Protein AF-A0A536WUX6-F1 (afdb_monomer)

Secondary structure (DSSP, 8-state):
---------HHHHHHHHHHHHHHHHHHHHHHHHHHS----TTT-HHHHHHHHHHHHHHHHHHHHHHHHHHT---HHHHHHHHHH----HHHHHHHHHHHT-SSSS---

Foldseek 3Di:
DDPPPDDCQVVNVLLVVLLVLLVVVLVVLVVCLVPPPDDPPPVCPVNVVSVVQNVLSVVLNVVSVVVSVVPPNDLPVQLVSLVPRPHDPVSSVVSCVSSCDDPPPPDD

Mean predicted aligned error: 11.61 Å

Structure (mmCIF, N/CA/C/O backbone):
data_AF-A0A536WUX6-F1
#
_entry.id   AF-A0A536WUX6-F1
#
loop_
_atom_site.group_PDB
_atom_site.id
_atom_site.type_symbol
_atom_site.label_atom_id
_atom_site.label_alt_id
_atom_site.label_comp_id
_atom_site.label_asym_id
_atom_site.label_entity_id
_atom_site.label_seq_id
_atom_site.pdbx_PDB_ins_code
_atom_site.Cartn_x
_atom_site.Cartn_y
_atom_site.Cartn_z
_atom_site.occupancy
_atom_site.B_iso_or_equiv
_atom_site.auth_seq_id
_atom_site.auth_comp_id
_atom_site.auth_asym_id
_atom_site.auth_atom_id
_atom_site.pdbx_PDB_model_num
ATOM 1 N N . MET A 1 1 ? 14.030 0.554 -39.512 1.00 36.94 1 MET A N 1
ATOM 2 C CA . MET A 1 1 ? 13.033 0.499 -38.424 1.00 36.94 1 MET A CA 1
ATOM 3 C C . MET A 1 1 ? 12.910 -0.950 -37.993 1.00 36.94 1 MET A C 1
ATOM 5 O O . MET A 1 1 ? 12.236 -1.715 -38.666 1.00 36.94 1 MET A O 1
ATOM 9 N N . THR A 1 2 ? 13.643 -1.361 -36.961 1.00 41.78 2 THR A N 1
ATOM 10 C CA . THR A 1 2 ? 13.404 -2.646 -36.294 1.00 41.78 2 THR A CA 1
ATOM 11 C C . THR A 1 2 ? 12.360 -2.419 -35.198 1.00 41.78 2 THR A C 1
ATOM 13 O O . THR A 1 2 ? 12.485 -1.438 -34.463 1.00 41.78 2 THR A O 1
ATOM 16 N N . PRO A 1 3 ? 11.326 -3.269 -35.081 1.00 48.56 3 PRO A N 1
ATOM 17 C CA . PRO A 1 3 ? 10.390 -3.207 -33.974 1.00 48.56 3 PRO A CA 1
ATOM 18 C C . PRO A 1 3 ? 11.072 -3.882 -32.784 1.00 48.56 3 PRO A C 1
ATOM 20 O O . PRO A 1 3 ? 10.950 -5.085 -32.581 1.00 48.56 3 PRO A O 1
ATOM 23 N N . ASN A 1 4 ? 11.866 -3.120 -32.035 1.00 46.16 4 ASN A N 1
ATOM 24 C CA . ASN A 1 4 ? 12.387 -3.550 -30.738 1.00 46.16 4 ASN A CA 1
ATOM 25 C C . ASN A 1 4 ? 11.378 -3.182 -29.639 1.00 46.16 4 ASN A C 1
ATOM 27 O O . ASN A 1 4 ? 11.719 -2.562 -28.636 1.00 46.16 4 ASN A O 1
ATOM 31 N N . ASP A 1 5 ? 10.116 -3.517 -29.892 1.00 55.28 5 ASP A N 1
ATOM 32 C CA . ASP A 1 5 ? 9.011 -3.432 -28.951 1.00 55.28 5 ASP A CA 1
ATOM 33 C C . ASP A 1 5 ? 8.769 -4.843 -28.405 1.00 55.28 5 ASP A C 1
ATOM 35 O O . ASP A 1 5 ? 8.720 -5.808 -29.167 1.00 55.28 5 ASP A O 1
ATOM 39 N N . MET A 1 6 ? 8.544 -4.951 -27.093 1.00 47.22 6 MET A N 1
ATOM 40 C CA . MET A 1 6 ? 7.976 -6.129 -26.415 1.00 47.22 6 MET A CA 1
ATOM 41 C C . MET A 1 6 ? 8.939 -7.199 -25.858 1.00 47.22 6 MET A C 1
ATOM 43 O O . MET A 1 6 ? 8.663 -8.399 -25.903 1.00 47.22 6 MET A O 1
ATOM 47 N N . GLN A 1 7 ? 10.020 -6.791 -25.197 1.00 48.72 7 GLN A N 1
ATOM 48 C CA . GLN A 1 7 ? 10.463 -7.525 -24.004 1.00 48.72 7 GLN A CA 1
ATOM 49 C C . GLN A 1 7 ? 10.199 -6.597 -22.813 1.00 48.72 7 GLN A C 1
ATOM 51 O O . GLN A 1 7 ? 10.801 -5.523 -22.773 1.00 48.72 7 GLN A O 1
ATOM 56 N N . PRO A 1 8 ? 9.249 -6.908 -21.903 1.00 52.28 8 PRO A N 1
ATOM 57 C CA . PRO A 1 8 ? 9.064 -6.093 -20.714 1.00 52.28 8 PRO A CA 1
ATOM 58 C C . PRO A 1 8 ? 10.386 -6.109 -19.959 1.00 52.28 8 PRO A C 1
ATOM 60 O O . PRO 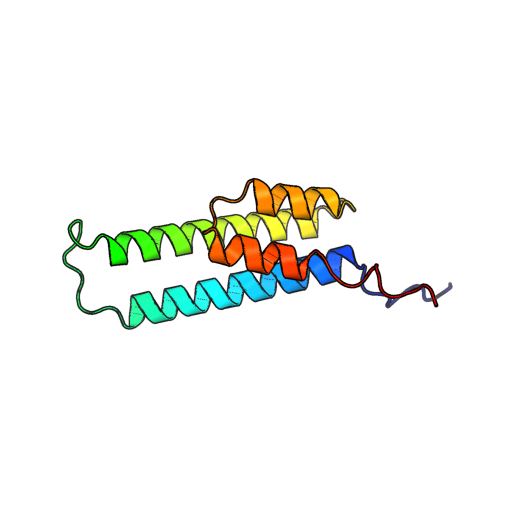A 1 8 ? 10.866 -7.177 -19.580 1.00 52.28 8 PRO A O 1
ATOM 63 N N . ASP A 1 9 ? 10.971 -4.927 -19.804 1.00 64.69 9 ASP A N 1
ATOM 64 C CA . ASP A 1 9 ? 12.166 -4.717 -19.005 1.00 64.69 9 ASP A CA 1
ATOM 65 C C . ASP A 1 9 ? 12.021 -5.506 -17.682 1.00 64.69 9 ASP A C 1
ATOM 67 O O . ASP A 1 9 ? 11.002 -5.365 -16.986 1.00 64.69 9 ASP A O 1
ATOM 71 N N . PRO A 1 10 ? 12.967 -6.412 -17.361 1.00 66.81 10 PRO A N 1
ATOM 72 C CA . PRO A 1 10 ? 12.89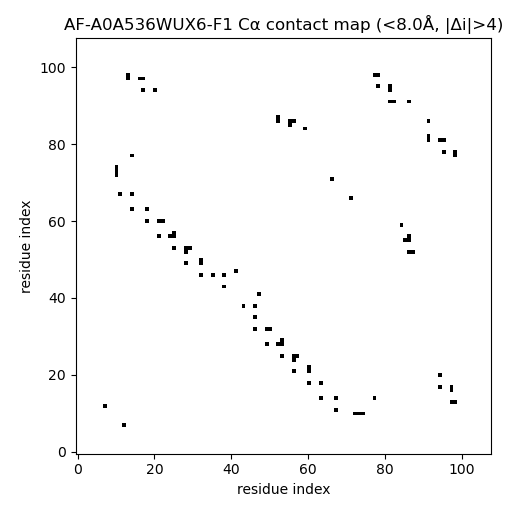1 -7.241 -16.164 1.00 66.81 10 PRO A CA 1
ATOM 73 C C . PRO A 1 10 ? 12.758 -6.399 -14.890 1.00 66.81 10 PRO A C 1
ATOM 75 O O . PRO A 1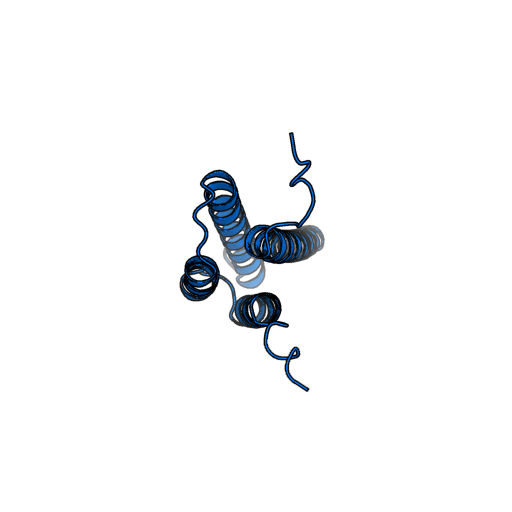 10 ? 12.118 -6.848 -13.936 1.00 66.81 10 PRO A O 1
ATOM 78 N N . VAL A 1 11 ? 13.286 -5.172 -14.880 1.00 67.12 11 VAL A N 1
ATOM 79 C CA . VAL A 1 11 ? 13.126 -4.202 -13.791 1.00 67.12 11 VAL A CA 1
ATOM 80 C C . VAL A 1 11 ? 11.676 -3.731 -13.723 1.00 67.12 11 VAL A C 1
ATOM 82 O O . VAL A 1 11 ? 11.039 -3.867 -12.678 1.00 67.12 11 VAL A O 1
ATOM 85 N N . LYS A 1 12 ? 11.096 -3.291 -14.844 1.00 71.69 12 LYS A N 1
ATOM 86 C CA . LYS A 1 12 ? 9.680 -2.899 -14.931 1.00 71.69 12 LYS A CA 1
ATOM 87 C C . LYS A 1 12 ? 8.726 -4.021 -14.506 1.00 71.69 12 LYS A C 1
ATOM 89 O O . LYS A 1 12 ? 7.760 -3.764 -13.792 1.00 71.69 12 LYS A O 1
ATOM 94 N N . SER A 1 13 ? 9.013 -5.266 -14.886 1.00 74.31 13 SER A N 1
ATOM 95 C CA . SER A 1 13 ? 8.236 -6.446 -14.477 1.00 74.31 13 SER A CA 1
ATOM 96 C C . SER A 1 13 ? 8.320 -6.701 -12.966 1.00 74.31 13 SER A C 1
ATOM 98 O O . SER A 1 13 ? 7.305 -6.968 -12.318 1.00 74.31 13 SER A O 1
ATOM 100 N N . ARG A 1 14 ? 9.509 -6.556 -12.364 1.00 75.00 14 ARG A N 1
ATOM 101 C CA . ARG A 1 14 ? 9.693 -6.658 -10.906 1.00 75.00 14 ARG A CA 1
ATOM 102 C C . ARG A 1 14 ? 8.973 -5.529 -10.166 1.00 75.00 14 ARG A C 1
ATOM 104 O O . ARG A 1 14 ? 8.251 -5.814 -9.215 1.00 75.00 14 ARG A O 1
ATOM 111 N N . LEU A 1 15 ? 9.089 -4.287 -10.637 1.00 74.38 15 LEU A N 1
ATOM 112 C CA . LEU A 1 15 ? 8.383 -3.132 -10.069 1.00 74.38 15 LEU A CA 1
ATOM 113 C C . LEU A 1 15 ? 6.863 -3.309 -10.132 1.00 74.38 15 LEU A C 1
ATOM 115 O O . LEU A 1 15 ? 6.181 -3.059 -9.143 1.00 74.38 15 LEU A O 1
ATOM 119 N N . GLN A 1 16 ? 6.327 -3.806 -11.250 1.00 79.81 16 GLN A N 1
ATOM 120 C CA . GLN A 1 16 ? 4.898 -4.105 -11.373 1.00 79.81 16 GLN A CA 1
ATOM 121 C C . GLN A 1 16 ? 4.434 -5.171 -10.374 1.00 79.81 16 GLN A C 1
ATOM 123 O O . GLN A 1 16 ? 3.362 -5.030 -9.791 1.00 79.81 16 GLN A O 1
ATOM 128 N N . ARG A 1 17 ? 5.238 -6.213 -10.132 1.00 81.00 17 ARG A N 1
ATOM 129 C CA . ARG A 1 17 ? 4.914 -7.245 -9.132 1.00 81.00 17 ARG A CA 1
ATOM 130 C C . ARG A 1 17 ? 4.946 -6.701 -7.706 1.00 81.00 17 ARG A C 1
ATOM 132 O O . ARG A 1 17 ? 4.049 -7.010 -6.929 1.00 81.00 17 ARG A O 1
ATOM 139 N N . ILE A 1 18 ? 5.946 -5.883 -7.371 1.00 81.12 18 ILE A N 1
ATOM 140 C CA . ILE A 1 18 ? 6.042 -5.225 -6.057 1.00 81.12 18 ILE A CA 1
ATOM 141 C C . ILE A 1 18 ? 4.847 -4.295 -5.854 1.00 81.12 18 ILE A C 1
ATOM 143 O O . ILE A 1 18 ? 4.182 -4.376 -4.825 1.00 81.12 18 ILE A O 1
ATOM 147 N N . ARG A 1 19 ? 4.533 -3.468 -6.856 1.00 83.69 19 ARG A N 1
ATOM 148 C CA . ARG A 1 19 ? 3.370 -2.579 -6.850 1.00 83.69 19 ARG A CA 1
ATOM 149 C C . ARG A 1 19 ? 2.080 -3.356 -6.608 1.00 83.69 19 ARG A C 1
ATOM 151 O O . ARG A 1 19 ? 1.366 -3.037 -5.667 1.00 83.69 19 ARG A O 1
ATOM 158 N N . SER A 1 20 ? 1.818 -4.392 -7.408 1.00 85.19 20 SER A N 1
ATOM 159 C CA . SER A 1 20 ? 0.614 -5.218 -7.266 1.00 85.19 20 SER A CA 1
ATOM 160 C C . SER A 1 20 ? 0.512 -5.812 -5.862 1.00 85.19 20 SER A C 1
ATOM 162 O O . SER A 1 20 ? -0.567 -5.828 -5.282 1.00 85.19 20 SER A O 1
ATOM 164 N N . ARG A 1 21 ? 1.635 -6.250 -5.278 1.00 83.94 21 ARG A N 1
ATOM 165 C CA . ARG A 1 21 ? 1.633 -6.820 -3.928 1.00 83.94 21 ARG A CA 1
ATOM 166 C C . ARG A 1 21 ? 1.339 -5.780 -2.847 1.00 83.94 21 ARG A C 1
ATOM 168 O O . ARG A 1 21 ? 0.610 -6.074 -1.905 1.00 83.94 21 ARG A O 1
ATOM 175 N N . LEU A 1 22 ? 1.893 -4.577 -2.976 1.00 83.88 22 LEU A N 1
ATOM 176 C CA . LEU A 1 22 ? 1.604 -3.468 -2.066 1.00 83.88 22 LEU A CA 1
ATOM 177 C C . LEU A 1 22 ? 0.152 -2.989 -2.197 1.00 83.88 22 LEU A C 1
ATOM 179 O O . LEU A 1 22 ? -0.472 -2.655 -1.194 1.00 83.88 22 LEU A O 1
ATOM 183 N N . GLU A 1 23 ? -0.404 -2.988 -3.410 1.00 88.06 23 GLU A N 1
ATOM 184 C CA . GLU A 1 23 ? -1.823 -2.704 -3.652 1.00 88.06 23 GLU A CA 1
ATOM 185 C C . GLU A 1 23 ? -2.724 -3.756 -2.985 1.00 88.06 23 GLU A C 1
ATOM 187 O O . GLU A 1 23 ? -3.667 -3.380 -2.286 1.00 88.06 23 GLU A O 1
ATOM 192 N N . ASP A 1 24 ? -2.389 -5.046 -3.100 1.00 88.19 24 ASP A N 1
ATOM 193 C CA . ASP A 1 24 ? -3.113 -6.130 -2.423 1.00 88.19 24 ASP A CA 1
ATOM 194 C C . ASP A 1 24 ? -3.084 -5.976 -0.893 1.00 88.19 24 ASP A C 1
ATOM 196 O O . ASP A 1 24 ? -4.111 -6.131 -0.225 1.00 88.19 24 ASP A O 1
ATOM 200 N N . GLU A 1 25 ? -1.920 -5.655 -0.316 1.00 86.81 25 GLU A N 1
ATOM 201 C CA . GLU A 1 25 ? -1.785 -5.495 1.136 1.00 86.81 25 GLU A CA 1
ATOM 202 C C . GLU A 1 25 ? -2.519 -4.241 1.633 1.00 86.81 25 GLU A C 1
ATOM 204 O O . GLU A 1 25 ? -3.220 -4.287 2.648 1.00 86.81 25 GLU A O 1
ATOM 209 N N . ARG A 1 26 ? -2.458 -3.135 0.879 1.00 88.81 26 ARG A N 1
ATOM 210 C CA . ARG A 1 26 ? -3.266 -1.935 1.145 1.00 88.81 26 ARG A CA 1
ATOM 211 C C . ARG A 1 26 ? -4.750 -2.281 1.177 1.00 88.81 26 ARG A C 1
ATOM 213 O O . ARG A 1 26 ? -5.458 -1.850 2.090 1.00 88.81 26 ARG A O 1
ATOM 220 N N . ASP A 1 27 ? -5.230 -3.023 0.185 1.00 88.62 27 ASP A N 1
ATOM 221 C CA . ASP A 1 27 ? -6.642 -3.378 0.064 1.00 88.62 27 ASP A CA 1
ATOM 222 C C . ASP A 1 27 ? -7.081 -4.313 1.194 1.00 88.62 27 ASP A C 1
ATOM 224 O O . ASP A 1 27 ? -8.163 -4.127 1.762 1.00 88.62 27 ASP A O 1
ATOM 228 N N . ARG A 1 28 ? -6.211 -5.245 1.600 1.00 88.94 28 ARG A N 1
ATOM 229 C CA . ARG A 1 28 ? -6.407 -6.089 2.783 1.00 88.94 28 ARG A CA 1
ATOM 230 C C . ARG A 1 28 ? -6.549 -5.254 4.057 1.00 88.94 28 ARG A C 1
ATOM 232 O O . ARG A 1 28 ? -7.544 -5.414 4.763 1.00 88.94 28 ARG A O 1
ATOM 239 N N . ILE A 1 29 ? -5.616 -4.341 4.324 1.00 87.38 29 ILE A N 1
ATOM 240 C CA . ILE A 1 29 ? -5.652 -3.468 5.509 1.00 87.38 29 ILE A CA 1
ATOM 241 C C . ILE A 1 29 ? -6.881 -2.556 5.473 1.00 87.38 29 ILE A C 1
ATOM 243 O O . ILE A 1 29 ? -7.560 -2.376 6.480 1.00 87.38 29 ILE A O 1
ATOM 247 N N . CYS A 1 30 ? -7.241 -2.017 4.307 1.00 87.62 30 CYS A N 1
ATOM 248 C CA . CYS A 1 30 ? -8.446 -1.204 4.161 1.00 87.62 30 CYS A CA 1
ATOM 249 C C . CYS A 1 30 ? -9.721 -2.015 4.426 1.00 87.62 30 CYS A C 1
ATOM 251 O O . CYS A 1 30 ? -10.664 -1.497 5.027 1.00 87.62 30 CYS A O 1
ATOM 253 N N . ALA A 1 31 ? -9.770 -3.277 3.998 1.00 87.56 31 ALA A N 1
ATOM 254 C CA . ALA A 1 31 ? -10.871 -4.176 4.315 1.00 87.56 31 ALA A CA 1
ATOM 255 C C . ALA A 1 31 ? -10.930 -4.495 5.817 1.00 87.56 31 ALA A C 1
ATOM 257 O O . ALA A 1 31 ? -12.025 -4.546 6.378 1.00 87.56 31 ALA A O 1
ATOM 258 N N . GLU A 1 32 ? -9.778 -4.660 6.467 1.00 86.94 32 GLU A N 1
ATOM 259 C CA . GLU A 1 32 ? -9.674 -4.884 7.910 1.00 86.94 32 GLU A CA 1
ATOM 260 C C . GLU A 1 32 ? -10.154 -3.665 8.703 1.00 86.94 32 GLU A C 1
ATOM 262 O O . GLU A 1 32 ? -11.052 -3.806 9.525 1.00 86.94 32 GLU A O 1
ATOM 267 N N . ILE A 1 33 ? -9.688 -2.458 8.360 1.00 86.75 33 ILE A N 1
ATOM 268 C CA . ILE A 1 33 ? -10.151 -1.183 8.935 1.00 86.75 33 ILE A CA 1
ATOM 269 C C . ILE A 1 33 ? -11.669 -1.016 8.770 1.00 86.75 33 ILE A C 1
ATOM 271 O O . ILE A 1 33 ? -12.350 -0.583 9.695 1.00 86.75 33 ILE A O 1
ATOM 275 N N . ARG A 1 34 ? -12.228 -1.363 7.600 1.00 85.94 34 ARG A N 1
ATOM 276 C CA . ARG A 1 34 ? -13.678 -1.261 7.334 1.00 85.94 34 ARG A CA 1
ATOM 277 C C . ARG A 1 34 ? -14.511 -2.264 8.128 1.00 85.94 34 ARG A C 1
ATOM 279 O O . ARG A 1 34 ? -15.662 -1.974 8.440 1.00 85.94 34 ARG A O 1
ATOM 286 N N . ARG A 1 35 ? -13.967 -3.455 8.388 1.00 85.75 35 ARG A N 1
ATOM 287 C CA . ARG A 1 35 ? -14.611 -4.507 9.193 1.00 85.75 35 ARG A CA 1
ATOM 288 C C . ARG A 1 35 ? -14.344 -4.344 10.685 1.00 85.75 35 ARG A C 1
ATOM 290 O O . ARG A 1 35 ? -14.905 -5.097 11.480 1.00 85.75 35 ARG A O 1
ATOM 297 N N . TYR A 1 36 ? -13.494 -3.393 11.047 1.00 80.88 36 TYR A N 1
ATOM 298 C CA . TYR A 1 36 ? -13.064 -3.189 12.409 1.00 80.88 36 TYR A CA 1
ATOM 299 C C . TYR A 1 36 ? -14.246 -2.703 13.265 1.00 80.88 36 TYR A C 1
ATOM 301 O O . TYR A 1 36 ? -14.931 -1.751 12.873 1.00 80.88 36 TYR A O 1
ATOM 309 N N . PRO A 1 37 ? -14.539 -3.353 14.408 1.00 78.38 37 PRO A N 1
ATOM 310 C CA . PRO A 1 37 ? -15.596 -2.903 15.311 1.00 78.38 37 PRO A CA 1
ATOM 311 C C . PRO A 1 37 ? -15.298 -1.482 15.805 1.00 78.38 37 PRO A C 1
ATOM 313 O O . PRO A 1 37 ? -14.146 -1.070 15.814 1.00 78.38 37 PRO A O 1
ATOM 316 N N . THR A 1 38 ? -16.323 -0.719 16.206 1.00 72.31 38 THR A N 1
ATOM 317 C CA . THR A 1 38 ? -16.186 0.701 16.593 1.00 72.31 38 THR A CA 1
ATOM 318 C C . THR A 1 38 ? -14.974 0.928 17.511 1.00 72.31 38 THR A C 1
ATOM 320 O O . THR A 1 38 ? -15.025 0.493 18.667 1.00 72.31 38 THR A O 1
ATOM 323 N N . PRO A 1 39 ? -13.898 1.577 17.023 1.00 68.00 39 PRO A N 1
ATOM 324 C CA . PRO A 1 39 ? -12.663 1.701 17.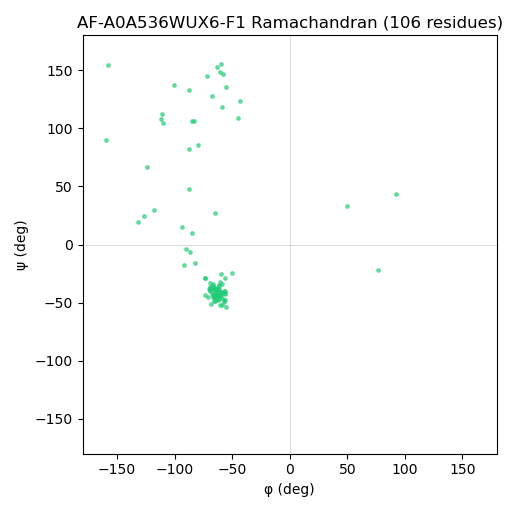782 1.00 68.00 39 PRO A CA 1
ATOM 325 C C . PRO A 1 39 ? -12.862 2.688 18.929 1.00 68.00 39 PRO A C 1
ATOM 327 O O . PRO A 1 39 ? -13.554 3.697 18.773 1.00 68.00 39 PRO A O 1
ATOM 330 N N . ILE A 1 40 ? -12.223 2.432 20.072 1.00 68.00 40 ILE A N 1
ATOM 331 C CA . ILE A 1 40 ? -12.057 3.447 21.118 1.00 68.00 40 ILE A CA 1
ATOM 332 C C . ILE A 1 40 ? -10.830 4.273 20.715 1.00 68.00 40 ILE A C 1
ATOM 334 O O . ILE A 1 40 ? -9.704 3.770 20.823 1.00 68.00 40 ILE A O 1
ATOM 338 N N . PRO A 1 41 ? -10.997 5.519 20.225 1.00 60.53 41 PRO A N 1
ATOM 339 C CA . PRO A 1 41 ? -9.883 6.288 19.685 1.00 60.53 41 PRO A CA 1
ATOM 340 C C . PRO A 1 41 ? -8.761 6.407 20.722 1.00 60.53 41 PRO A C 1
ATOM 342 O O . PRO A 1 41 ? -9.030 6.696 21.888 1.00 60.53 41 PRO A O 1
ATOM 345 N N . ARG A 1 42 ? -7.504 6.207 20.296 1.00 57.38 42 ARG A N 1
ATOM 346 C CA . ARG A 1 42 ? -6.273 6.297 21.115 1.00 57.38 42 ARG A CA 1
ATOM 347 C C . ARG A 1 42 ? -5.968 5.112 22.047 1.00 57.38 42 ARG A C 1
ATOM 349 O O . ARG A 1 42 ? -4.800 4.931 22.370 1.00 57.38 42 ARG A O 1
ATOM 356 N N . CYS A 1 43 ? -6.952 4.299 22.435 1.00 72.31 43 CYS A N 1
ATOM 357 C CA . CYS A 1 43 ? -6.718 3.053 23.187 1.00 72.31 43 CYS A CA 1
ATOM 358 C C . CYS A 1 43 ? -6.562 1.826 22.283 1.00 72.31 43 CYS A C 1
ATOM 360 O O . CYS A 1 43 ? -6.043 0.800 22.717 1.00 72.31 43 CYS A O 1
ATOM 362 N N . ASP A 1 44 ? -7.001 1.936 21.035 1.00 81.25 44 ASP A N 1
ATOM 363 C CA . ASP A 1 44 ? -6.986 0.834 20.091 1.00 81.25 44 ASP A CA 1
ATOM 364 C C . ASP A 1 44 ? -5.651 0.759 19.341 1.00 81.25 44 ASP A C 1
ATOM 366 O O . ASP A 1 44 ? -5.480 1.297 18.245 1.00 81.25 44 ASP A O 1
ATOM 370 N N . ALA A 1 45 ? -4.665 0.138 19.992 1.00 83.44 45 ALA A N 1
ATOM 371 C CA . ALA A 1 45 ? -3.325 -0.029 19.437 1.00 83.44 45 ALA A CA 1
ATOM 372 C C . ALA A 1 45 ? -3.341 -0.791 18.103 1.00 83.44 45 ALA A C 1
ATOM 374 O O . ALA A 1 45 ? -2.553 -0.474 17.217 1.00 83.44 45 ALA A O 1
ATOM 375 N N . GLN A 1 46 ? -4.261 -1.746 17.935 1.00 84.00 46 GLN A N 1
ATOM 376 C CA . GLN A 1 46 ? -4.399 -2.503 16.695 1.00 84.00 46 GLN A CA 1
ATOM 377 C C . GLN A 1 46 ? -4.975 -1.625 15.578 1.00 84.00 46 GLN A C 1
ATOM 379 O O . GLN A 1 46 ? -4.413 -1.601 14.486 1.00 84.00 46 GLN A O 1
ATOM 384 N N . PHE A 1 47 ? -6.017 -0.833 15.845 1.00 84.44 47 PHE A N 1
ATOM 385 C CA . PHE A 1 47 ? -6.539 0.108 14.854 1.00 84.44 47 PHE A CA 1
ATOM 386 C C . PHE A 1 47 ? -5.498 1.160 14.447 1.00 84.44 47 PHE A C 1
ATOM 388 O O . PHE A 1 47 ? -5.323 1.427 13.260 1.00 84.44 47 PHE A O 1
ATOM 395 N N . ASN A 1 48 ? -4.766 1.728 15.412 1.00 85.31 48 ASN A N 1
ATOM 396 C CA . ASN A 1 48 ? -3.695 2.686 15.118 1.00 85.31 48 ASN A CA 1
ATOM 397 C C . ASN A 1 48 ? -2.590 2.049 14.265 1.00 85.31 48 ASN A C 1
ATOM 399 O O . ASN A 1 48 ? -2.151 2.653 13.290 1.00 85.31 48 ASN A O 1
ATOM 403 N N . HIS A 1 49 ? -2.200 0.811 14.578 1.00 86.50 49 HIS A N 1
ATOM 404 C CA . HIS A 1 49 ? -1.207 0.076 13.803 1.00 86.50 49 HIS A CA 1
ATOM 405 C C . HIS A 1 49 ? -1.669 -0.176 12.361 1.00 86.50 49 HIS A C 1
ATOM 407 O O . HIS A 1 49 ? -0.895 0.033 11.433 1.00 86.50 49 HIS A O 1
ATOM 413 N N . LEU A 1 50 ? -2.942 -0.525 12.139 1.00 86.81 50 LEU A N 1
ATOM 414 C CA . LEU A 1 50 ? -3.502 -0.676 10.789 1.00 86.81 50 LEU A CA 1
ATOM 415 C C . LEU A 1 50 ? -3.455 0.638 9.988 1.00 86.81 50 LEU A C 1
ATOM 417 O O . LEU A 1 50 ? -3.182 0.627 8.787 1.00 86.81 50 LEU A O 1
ATOM 421 N N . ILE A 1 51 ? -3.697 1.780 10.638 1.00 87.69 51 ILE A N 1
ATOM 422 C CA . ILE A 1 51 ? -3.591 3.101 10.000 1.00 87.69 51 ILE A CA 1
ATOM 423 C C . ILE A 1 51 ? -2.136 3.416 9.632 1.00 87.69 51 ILE A C 1
ATOM 425 O O . ILE A 1 51 ? -1.875 3.835 8.505 1.00 87.69 51 ILE A O 1
ATOM 429 N N . GLU A 1 52 ? -1.195 3.169 10.542 1.00 89.06 52 GLU A N 1
ATOM 430 C CA . GLU A 1 52 ? 0.239 3.365 10.300 1.00 89.06 52 GLU A CA 1
ATOM 431 C C . GLU A 1 52 ? 0.761 2.460 9.175 1.00 89.06 52 GLU A C 1
ATOM 433 O O . GLU A 1 52 ? 1.474 2.935 8.289 1.00 89.06 52 GLU A O 1
ATOM 438 N N . GLN A 1 53 ? 0.358 1.185 9.154 1.00 87.69 53 GLN A N 1
ATOM 439 C CA . GLN A 1 53 ? 0.706 0.250 8.082 1.00 87.69 53 GLN A CA 1
ATOM 440 C C . GLN A 1 53 ? 0.169 0.721 6.728 1.00 87.69 53 GLN A C 1
ATOM 442 O O . GLN A 1 53 ? 0.910 0.749 5.745 1.00 87.69 53 GLN A O 1
ATOM 447 N N . ARG A 1 54 ? -1.102 1.141 6.666 1.00 89.12 54 ARG A N 1
ATOM 448 C CA . ARG A 1 54 ? -1.690 1.694 5.438 1.00 89.12 54 ARG A CA 1
ATOM 449 C C . ARG A 1 54 ? -0.894 2.901 4.947 1.00 89.12 54 ARG A C 1
ATOM 451 O O . ARG A 1 54 ? -0.590 2.986 3.760 1.00 89.12 54 ARG A O 1
ATOM 458 N N . ASP A 1 55 ? -0.572 3.831 5.840 1.00 88.75 55 ASP A N 1
ATOM 459 C CA . ASP A 1 55 ? 0.144 5.056 5.483 1.00 88.75 55 ASP A CA 1
ATOM 460 C C . ASP A 1 55 ? 1.581 4.762 5.028 1.00 88.75 55 ASP A C 1
ATOM 462 O O . ASP A 1 55 ? 2.065 5.398 4.090 1.00 88.75 55 ASP A O 1
ATOM 466 N N . SER A 1 56 ? 2.241 3.770 5.634 1.00 85.56 56 SER A N 1
ATOM 467 C CA . SER A 1 56 ? 3.535 3.257 5.173 1.00 85.56 56 SER A CA 1
ATOM 468 C C . SER A 1 56 ? 3.428 2.704 3.748 1.00 85.56 56 SER A C 1
ATOM 470 O O . SER A 1 56 ? 4.136 3.169 2.857 1.00 85.56 56 SER A O 1
ATOM 472 N N . ILE A 1 57 ? 2.465 1.815 3.484 1.00 85.56 57 ILE A N 1
ATOM 473 C CA . ILE A 1 57 ? 2.262 1.215 2.156 1.00 85.56 57 ILE A CA 1
ATOM 474 C C . ILE A 1 57 ? 1.967 2.272 1.087 1.00 85.56 57 ILE A C 1
ATOM 476 O O . ILE A 1 57 ? 2.502 2.193 -0.017 1.00 85.56 57 ILE A O 1
ATOM 480 N N . VAL A 1 58 ? 1.149 3.282 1.397 1.00 86.50 58 VAL A N 1
ATOM 481 C CA . VAL A 1 58 ? 0.845 4.374 0.458 1.00 86.50 58 VAL A CA 1
ATOM 482 C C . VAL A 1 58 ? 2.103 5.170 0.098 1.00 86.50 58 VAL A C 1
ATOM 484 O O . VAL A 1 58 ? 2.293 5.505 -1.070 1.00 86.50 58 VAL A O 1
ATOM 487 N N . ARG A 1 59 ? 2.984 5.446 1.068 1.00 86.62 59 ARG A N 1
ATOM 488 C CA . ARG A 1 59 ? 4.258 6.139 0.806 1.00 86.62 59 ARG A CA 1
ATOM 489 C C . ARG A 1 59 ? 5.193 5.303 -0.062 1.00 86.62 59 ARG A C 1
ATOM 491 O O . ARG A 1 59 ? 5.784 5.842 -0.992 1.00 86.62 59 ARG A O 1
ATOM 498 N N . GLU A 1 60 ? 5.299 4.005 0.208 1.00 83.19 60 GLU A N 1
ATOM 499 C CA . GLU A 1 60 ? 6.148 3.109 -0.586 1.00 83.19 60 GLU A CA 1
ATOM 500 C C . GLU A 1 60 ? 5.622 2.944 -2.019 1.00 83.19 60 GLU A C 1
ATOM 502 O O . GLU A 1 60 ? 6.404 2.940 -2.967 1.00 83.19 60 GLU A O 1
ATOM 507 N N . LEU A 1 61 ? 4.297 2.880 -2.205 1.00 83.44 61 LEU A N 1
ATOM 508 C CA . LEU A 1 61 ? 3.687 2.884 -3.537 1.00 83.44 61 LEU A CA 1
ATOM 509 C C . LEU A 1 61 ? 4.052 4.147 -4.321 1.00 83.44 61 LEU A C 1
ATOM 511 O O . LEU A 1 61 ? 4.463 4.035 -5.474 1.00 83.44 61 LEU A O 1
ATOM 515 N N . GLN A 1 62 ? 3.963 5.322 -3.692 1.00 84.50 62 GLN A N 1
ATOM 516 C CA . GLN A 1 62 ? 4.356 6.580 -4.329 1.00 84.50 62 GLN A CA 1
ATOM 517 C C . GLN A 1 62 ? 5.842 6.575 -4.711 1.00 84.50 62 GLN A C 1
ATOM 519 O O . GLN A 1 62 ? 6.196 6.937 -5.828 1.00 84.50 62 GLN A O 1
ATOM 524 N N . HIS A 1 63 ? 6.707 6.093 -3.816 1.00 81.75 63 HIS A N 1
ATOM 525 C CA . HIS A 1 63 ? 8.143 6.001 -4.069 1.00 81.75 63 HIS A CA 1
ATOM 526 C C . HIS A 1 63 ? 8.461 5.086 -5.266 1.00 81.75 63 HIS A C 1
ATOM 528 O O . HIS A 1 63 ? 9.286 5.427 -6.114 1.00 81.75 63 HIS A O 1
ATOM 534 N N . ILE A 1 64 ? 7.760 3.955 -5.387 1.00 77.25 64 ILE A N 1
ATOM 535 C CA . ILE A 1 64 ? 7.884 3.040 -6.529 1.00 77.25 64 ILE A CA 1
ATOM 536 C C . ILE A 1 64 ? 7.370 3.678 -7.826 1.00 77.25 64 ILE A C 1
ATOM 538 O O . ILE A 1 64 ? 7.966 3.459 -8.881 1.00 77.25 64 ILE A O 1
ATOM 542 N N . GLU A 1 65 ? 6.287 4.455 -7.780 1.00 79.19 65 GLU A N 1
ATOM 543 C CA . GLU A 1 65 ? 5.759 5.168 -8.951 1.00 79.19 65 GLU A CA 1
ATOM 544 C C . GLU A 1 65 ? 6.722 6.246 -9.456 1.00 79.19 65 GLU A C 1
ATOM 546 O O . GLU A 1 65 ? 7.012 6.290 -10.654 1.00 79.19 65 GLU A O 1
ATOM 551 N N . ASP A 1 66 ? 7.281 7.049 -8.551 1.00 79.44 66 ASP A N 1
ATOM 552 C CA . ASP A 1 66 ? 8.270 8.084 -8.870 1.00 79.44 66 ASP A CA 1
ATOM 553 C C . ASP A 1 66 ? 9.539 7.464 -9.490 1.00 79.44 66 ASP A C 1
ATOM 555 O O . ASP A 1 66 ? 10.151 7.996 -10.424 1.00 79.44 66 ASP A O 1
ATOM 559 N N . MET A 1 67 ? 9.911 6.273 -9.026 1.00 69.62 67 MET A N 1
ATOM 560 C CA . MET A 1 67 ? 11.028 5.510 -9.568 1.00 69.62 67 MET A CA 1
ATOM 561 C C . MET A 1 67 ? 10.743 4.868 -10.925 1.00 69.62 67 MET A C 1
ATOM 563 O O . MET A 1 67 ? 11.566 4.949 -11.837 1.00 69.62 67 MET A O 1
ATOM 567 N N . ALA A 1 68 ? 9.565 4.270 -11.094 1.00 69.06 68 ALA A N 1
ATOM 568 C CA . ALA A 1 68 ? 9.131 3.738 -12.381 1.00 69.06 68 ALA A CA 1
ATOM 569 C C . ALA A 1 68 ? 9.042 4.845 -13.446 1.00 69.06 68 ALA A C 1
ATOM 571 O O . ALA A 1 68 ? 9.305 4.587 -14.621 1.00 69.06 68 ALA A O 1
ATOM 572 N N . ALA A 1 69 ? 8.709 6.074 -13.038 1.00 71.12 69 ALA A N 1
ATOM 573 C CA . ALA A 1 69 ? 8.712 7.251 -13.900 1.00 71.12 69 ALA A CA 1
ATOM 574 C C . ALA A 1 69 ? 10.127 7.763 -14.231 1.00 71.12 69 ALA A C 1
ATOM 576 O O . ALA A 1 69 ? 10.323 8.333 -15.303 1.00 71.12 69 ALA A O 1
ATOM 577 N N . SER A 1 70 ? 11.112 7.552 -13.348 1.00 67.75 70 SER A N 1
ATOM 578 C CA . SER A 1 70 ? 12.496 8.023 -13.536 1.00 67.75 70 SER A CA 1
ATOM 579 C C . SER A 1 70 ? 13.427 7.036 -14.254 1.00 67.75 70 SER A C 1
ATOM 581 O O . SER A 1 70 ? 14.550 7.416 -14.576 1.00 67.75 70 SER A O 1
ATOM 583 N N . ALA A 1 71 ? 12.964 5.818 -14.574 1.00 53.88 71 ALA A N 1
ATOM 584 C CA . ALA A 1 71 ? 13.645 4.843 -15.442 1.00 53.88 71 ALA A CA 1
ATOM 585 C C . ALA A 1 71 ? 15.133 4.585 -15.097 1.00 53.88 71 ALA A C 1
ATOM 587 O O . ALA A 1 71 ? 15.950 4.345 -15.984 1.00 53.88 71 ALA A O 1
ATOM 588 N N . ALA A 1 72 ? 15.501 4.652 -13.812 1.00 54.56 72 ALA A N 1
ATOM 589 C CA . ALA A 1 72 ? 16.849 4.327 -13.354 1.00 54.56 72 ALA A CA 1
ATOM 590 C C . ALA A 1 72 ? 16.976 2.808 -13.129 1.00 54.56 72 ALA A C 1
ATOM 592 O O . ALA A 1 72 ? 16.434 2.242 -12.180 1.00 54.56 72 ALA A O 1
ATOM 593 N N . ASP A 1 73 ? 17.695 2.184 -14.055 1.00 59.31 73 ASP A N 1
ATOM 594 C CA . ASP A 1 73 ? 17.817 0.761 -14.403 1.00 59.31 73 ASP A CA 1
ATOM 595 C C . ASP A 1 73 ? 18.433 -0.198 -13.359 1.00 59.31 73 ASP A C 1
ATOM 597 O O . ASP A 1 73 ? 19.005 -1.230 -13.708 1.00 59.31 73 ASP A O 1
ATOM 601 N N . ASP A 1 74 ? 18.348 0.079 -12.060 1.00 62.88 74 ASP A N 1
ATOM 602 C CA . ASP A 1 74 ? 19.096 -0.710 -11.081 1.00 62.88 74 ASP A CA 1
ATOM 603 C C . ASP A 1 74 ? 18.187 -1.592 -10.221 1.00 62.88 74 ASP A C 1
ATOM 605 O O . ASP A 1 74 ? 17.598 -1.170 -9.227 1.00 62.88 74 ASP A O 1
ATOM 609 N N . ALA A 1 75 ? 18.189 -2.895 -10.522 1.00 60.12 75 ALA A N 1
ATOM 610 C CA . ALA A 1 75 ? 17.681 -3.943 -9.631 1.00 60.12 75 ALA A CA 1
ATOM 611 C C . ALA A 1 75 ? 18.258 -3.843 -8.198 1.00 60.12 75 ALA A C 1
ATOM 613 O O . ALA A 1 75 ? 17.613 -4.264 -7.242 1.00 60.12 75 ALA A O 1
ATOM 614 N N . ARG A 1 76 ? 19.444 -3.232 -8.040 1.00 63.28 76 ARG A N 1
ATOM 615 C CA . ARG A 1 76 ? 20.045 -2.899 -6.738 1.00 63.28 76 ARG A CA 1
ATOM 616 C C . ARG A 1 76 ? 19.263 -1.841 -5.964 1.00 63.28 76 ARG A C 1
ATOM 618 O O . ARG A 1 76 ? 19.233 -1.909 -4.740 1.00 63.28 76 ARG A O 1
ATOM 625 N N . ILE A 1 77 ? 18.641 -0.880 -6.649 1.00 67.44 77 ILE A N 1
ATOM 626 C CA . ILE A 1 77 ? 17.812 0.129 -5.989 1.00 67.44 77 ILE A CA 1
ATOM 627 C C . ILE A 1 77 ? 16.535 -0.530 -5.471 1.00 67.44 77 ILE A C 1
ATOM 629 O O . ILE A 1 77 ? 16.140 -0.254 -4.348 1.00 67.44 77 ILE A O 1
ATOM 633 N N . ILE A 1 78 ? 15.946 -1.473 -6.216 1.00 68.81 78 ILE A N 1
ATOM 634 C CA . ILE A 1 78 ? 14.763 -2.214 -5.751 1.00 68.81 78 ILE A CA 1
ATOM 635 C C . ILE A 1 78 ? 15.043 -2.931 -4.422 1.00 68.81 78 ILE A C 1
ATOM 637 O O . ILE A 1 78 ? 14.277 -2.779 -3.471 1.00 68.81 78 ILE A O 1
ATOM 641 N N . ASP A 1 79 ? 16.151 -3.671 -4.327 1.00 67.38 79 ASP A N 1
ATOM 642 C CA . ASP A 1 79 ? 16.525 -4.330 -3.071 1.00 67.38 79 ASP A CA 1
ATOM 643 C C . ASP A 1 79 ? 16.810 -3.302 -1.959 1.00 67.38 79 ASP A C 1
ATOM 645 O O . ASP A 1 79 ? 16.385 -3.497 -0.821 1.00 67.38 79 ASP A O 1
ATOM 649 N N . ALA A 1 80 ? 17.449 -2.169 -2.277 1.00 70.00 80 ALA A N 1
ATOM 650 C CA . ALA A 1 80 ? 17.710 -1.101 -1.310 1.00 70.00 80 ALA A CA 1
ATOM 651 C C . ALA A 1 80 ? 16.429 -0.437 -0.772 1.00 70.00 80 ALA A C 1
ATOM 653 O O . ALA A 1 80 ? 16.367 -0.130 0.417 1.00 70.00 80 ALA A O 1
ATOM 654 N N . ILE A 1 81 ? 15.398 -0.257 -1.605 1.00 68.44 81 ILE A N 1
ATOM 655 C CA . ILE A 1 81 ? 14.083 0.244 -1.175 1.00 68.44 81 ILE A CA 1
ATOM 656 C C . ILE A 1 81 ? 13.442 -0.749 -0.220 1.00 68.44 81 ILE A C 1
ATOM 658 O O . ILE A 1 81 ? 12.962 -0.357 0.836 1.00 68.44 81 ILE A O 1
ATOM 662 N N . ILE A 1 82 ? 13.455 -2.043 -0.553 1.00 72.62 82 ILE A N 1
ATOM 663 C CA . ILE A 1 82 ? 12.862 -3.062 0.317 1.00 72.62 82 ILE A CA 1
ATOM 664 C C . ILE A 1 82 ? 13.560 -3.057 1.686 1.00 72.62 82 ILE A C 1
ATOM 666 O O . ILE A 1 82 ? 12.877 -3.110 2.712 1.00 72.62 82 ILE A O 1
ATOM 670 N N . GLU A 1 83 ? 14.890 -2.925 1.715 1.00 72.69 83 GLU A N 1
ATOM 671 C CA . GLU A 1 83 ? 15.667 -2.789 2.955 1.00 72.69 83 GLU A CA 1
ATOM 672 C C . GLU A 1 83 ? 15.351 -1.502 3.738 1.00 72.69 83 GLU A C 1
ATOM 674 O O . GLU A 1 83 ? 15.209 -1.560 4.959 1.00 72.69 83 GLU A O 1
ATOM 679 N N . GLN A 1 84 ? 15.232 -0.350 3.067 1.00 71.69 84 GLN A N 1
ATOM 680 C CA . GLN A 1 84 ? 14.985 0.949 3.717 1.00 71.69 84 GLN A CA 1
ATOM 681 C C . GLN A 1 84 ? 13.515 1.216 4.044 1.00 71.69 84 GLN A C 1
ATOM 683 O O . GLN A 1 84 ? 13.232 2.103 4.851 1.00 71.69 84 GLN A O 1
ATOM 688 N N . SER A 1 85 ? 12.591 0.456 3.456 1.00 70.56 85 SER A N 1
ATOM 689 C CA . SER A 1 85 ? 11.161 0.631 3.683 1.00 70.56 85 SER A CA 1
ATOM 690 C C . SER A 1 85 ? 10.811 0.432 5.156 1.00 70.56 85 SER A C 1
ATOM 692 O O . SER A 1 85 ? 11.416 -0.371 5.871 1.00 70.56 85 SER A O 1
ATOM 694 N N . SER A 1 86 ? 9.797 1.145 5.632 1.00 73.81 86 SER A N 1
ATOM 695 C CA . SER A 1 86 ? 9.279 0.973 7.003 1.00 73.81 86 SER A CA 1
ATOM 696 C C . SER A 1 86 ? 8.248 -0.155 7.122 1.00 73.81 86 SER A C 1
ATOM 698 O O . SER A 1 86 ? 7.604 -0.293 8.156 1.00 73.81 86 SER A O 1
ATOM 700 N N . LEU A 1 87 ? 8.098 -0.960 6.066 1.00 74.75 87 LEU A N 1
ATOM 701 C CA . LEU A 1 87 ? 7.142 -2.059 5.994 1.00 74.75 87 LEU A CA 1
ATOM 702 C C . LEU A 1 87 ? 7.441 -3.14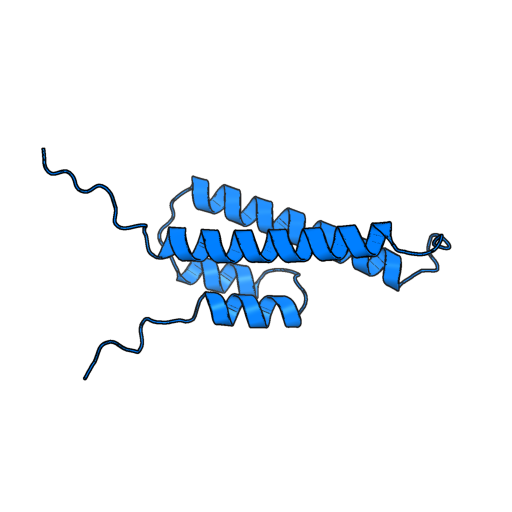3 7.033 1.00 74.75 87 LEU A C 1
ATOM 704 O O . LEU A 1 87 ? 8.597 -3.379 7.400 1.00 74.75 87 LEU A O 1
ATOM 708 N N . ASP A 1 88 ? 6.391 -3.857 7.429 1.00 75.06 88 ASP A N 1
ATOM 709 C CA . ASP A 1 88 ? 6.505 -5.003 8.322 1.00 75.06 88 ASP A CA 1
ATOM 710 C C . ASP A 1 88 ? 7.426 -6.090 7.749 1.00 75.06 88 ASP A C 1
ATOM 712 O O . ASP A 1 88 ? 7.458 -6.367 6.545 1.00 75.06 88 ASP A O 1
ATOM 716 N N . ASP A 1 89 ? 8.134 -6.789 8.640 1.00 74.06 89 ASP A N 1
ATOM 717 C CA . ASP A 1 89 ? 9.096 -7.839 8.278 1.00 74.06 89 ASP A CA 1
ATOM 718 C C . ASP A 1 89 ? 8.468 -9.001 7.493 1.00 74.06 89 ASP A C 1
ATOM 720 O O . ASP A 1 89 ? 9.153 -9.718 6.756 1.00 74.06 89 ASP A O 1
ATOM 724 N N . ALA A 1 90 ? 7.164 -9.237 7.659 1.00 73.88 90 ALA A N 1
ATOM 725 C CA . ALA A 1 90 ? 6.424 -10.206 6.855 1.00 73.88 90 ALA A CA 1
ATOM 726 C C . ALA A 1 90 ? 6.346 -9.763 5.384 1.00 73.88 90 ALA A C 1
ATOM 728 O O . ALA A 1 90 ? 6.725 -10.529 4.498 1.00 73.88 90 ALA A O 1
ATOM 729 N N . VAL A 1 91 ? 5.963 -8.506 5.145 1.00 73.88 91 VAL A N 1
ATOM 730 C CA . VAL A 1 91 ? 5.841 -7.913 3.806 1.00 73.88 91 VAL A CA 1
ATOM 731 C C . VAL A 1 91 ? 7.214 -7.820 3.143 1.00 73.88 91 VAL A C 1
ATOM 733 O O . VAL A 1 91 ? 7.387 -8.269 2.013 1.00 73.88 91 VAL A O 1
ATOM 736 N N . LYS A 1 92 ? 8.239 -7.356 3.868 1.00 74.31 92 LYS A N 1
ATOM 737 C CA . LYS A 1 92 ? 9.622 -7.306 3.361 1.00 74.31 92 LYS A CA 1
ATOM 738 C C . LYS A 1 92 ? 10.134 -8.668 2.903 1.00 74.31 92 LYS A C 1
ATOM 740 O O . LYS A 1 92 ? 10.794 -8.764 1.870 1.00 74.31 92 LYS A O 1
ATOM 745 N N . ARG A 1 93 ? 9.850 -9.737 3.657 1.00 74.19 93 ARG A N 1
ATOM 746 C CA . ARG A 1 93 ? 10.265 -11.101 3.285 1.00 74.19 93 ARG A CA 1
ATOM 747 C C . ARG A 1 93 ? 9.619 -11.563 1.986 1.00 74.19 93 ARG A C 1
ATOM 749 O O . ARG A 1 93 ? 10.322 -12.138 1.160 1.00 74.19 93 ARG A O 1
ATOM 756 N N . GLU A 1 94 ? 8.334 -11.293 1.789 1.00 74.12 94 GLU A N 1
ATOM 757 C CA . GLU A 1 94 ? 7.664 -11.607 0.525 1.00 74.12 94 GLU A CA 1
ATOM 758 C C . GLU A 1 94 ? 8.199 -10.768 -0.637 1.00 74.12 94 GLU A C 1
ATOM 760 O O . GLU A 1 94 ? 8.497 -11.317 -1.696 1.00 74.12 94 GLU A O 1
ATOM 765 N N . LEU A 1 95 ? 8.404 -9.461 -0.440 1.00 75.31 95 LEU A N 1
ATOM 766 C CA . LEU A 1 95 ? 8.962 -8.592 -1.479 1.00 75.31 95 LEU A CA 1
ATOM 767 C C . LEU A 1 95 ? 10.358 -9.057 -1.911 1.00 75.31 95 LEU A C 1
ATOM 769 O O . LEU A 1 95 ? 10.619 -9.162 -3.108 1.00 75.31 95 LEU A O 1
ATOM 773 N N . ARG A 1 96 ? 11.216 -9.449 -0.957 1.00 73.62 96 ARG A N 1
ATOM 774 C CA . ARG A 1 96 ? 12.521 -10.061 -1.255 1.00 73.62 96 ARG A CA 1
ATOM 775 C C . ARG A 1 96 ? 12.389 -11.375 -2.030 1.00 73.62 96 ARG A C 1
ATOM 777 O O . ARG A 1 96 ? 13.244 -11.683 -2.847 1.00 73.62 96 ARG A O 1
ATOM 784 N N . GLN A 1 97 ? 11.358 -12.188 -1.797 1.00 76.81 97 GLN A N 1
ATOM 785 C CA . GLN A 1 97 ? 11.147 -13.410 -2.589 1.00 76.81 97 GLN A CA 1
ATOM 786 C C . GLN A 1 97 ? 10.729 -13.087 -4.029 1.00 76.81 97 GLN A C 1
ATOM 788 O O . GLN A 1 97 ? 11.172 -13.760 -4.960 1.00 76.81 97 GLN A O 1
ATOM 793 N N . ILE A 1 98 ? 9.929 -12.035 -4.215 1.00 70.81 98 ILE A N 1
ATOM 794 C CA . ILE A 1 98 ? 9.477 -11.557 -5.527 1.00 70.81 98 ILE A CA 1
ATOM 795 C C . ILE A 1 98 ? 10.638 -10.947 -6.326 1.00 70.81 98 ILE A C 1
AT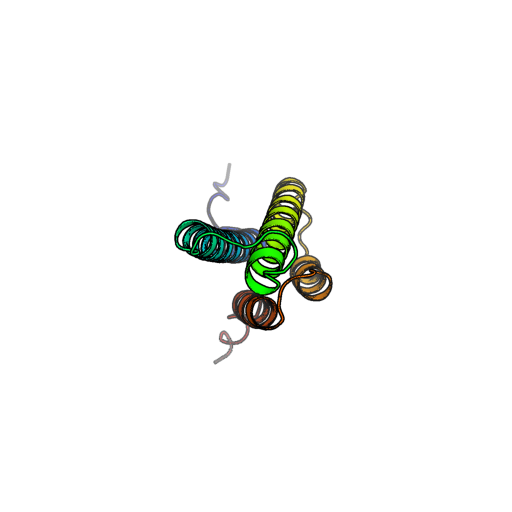OM 797 O O . ILE A 1 98 ? 10.711 -11.156 -7.539 1.00 70.81 98 ILE A O 1
ATOM 801 N N . THR A 1 99 ? 11.568 -10.2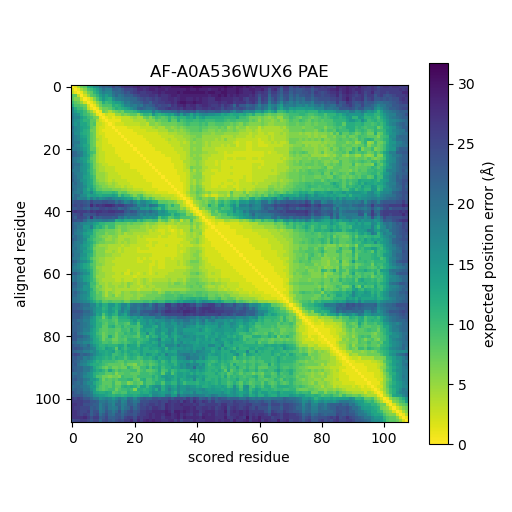36 -5.675 1.00 67.69 99 THR A N 1
ATOM 802 C CA . THR A 1 99 ? 12.756 -9.688 -6.352 1.00 67.69 99 THR A CA 1
ATOM 803 C C . THR A 1 99 ? 13.799 -10.745 -6.693 1.00 67.69 99 THR A C 1
ATOM 805 O O . THR A 1 99 ? 14.513 -10.599 -7.686 1.00 67.69 99 THR A O 1
ATOM 808 N N . ARG A 1 100 ? 13.873 -11.834 -5.918 1.00 67.69 100 ARG A N 1
ATOM 809 C CA . ARG A 1 100 ? 14.980 -12.800 -5.965 1.00 67.69 100 ARG A CA 1
ATOM 810 C C . ARG A 1 100 ? 14.774 -14.017 -6.887 1.00 67.69 100 ARG A C 1
ATOM 812 O O . ARG A 1 100 ? 15.564 -14.952 -6.787 1.00 67.69 100 ARG A O 1
ATOM 819 N N . GLY A 1 101 ? 13.808 -14.051 -7.821 1.00 50.38 101 GLY A N 1
ATOM 820 C CA . GLY A 1 101 ? 13.735 -15.178 -8.780 1.00 50.38 101 GLY A CA 1
ATOM 821 C C . GLY A 1 101 ? 13.000 -14.961 -10.119 1.00 50.38 101 GLY A C 1
ATOM 822 O O . GLY A 1 101 ? 12.086 -14.136 -10.177 1.00 50.38 101 GLY A O 1
ATOM 823 N N . PRO A 1 102 ? 13.335 -15.721 -11.197 1.00 46.25 102 PRO A N 1
ATOM 824 C CA . PRO A 1 102 ? 14.423 -16.695 -11.361 1.00 46.25 102 PRO A CA 1
ATOM 825 C C . PRO A 1 102 ? 15.498 -16.194 -12.354 1.00 46.25 102 PRO A C 1
ATOM 827 O O . PRO A 1 102 ? 15.276 -16.211 -13.558 1.00 46.25 102 PRO A O 1
ATOM 830 N N . ASP A 1 103 ? 16.685 -15.820 -11.872 1.00 47.50 103 ASP A N 1
ATOM 831 C CA . ASP A 1 103 ? 17.896 -15.672 -12.716 1.00 47.50 103 ASP A CA 1
ATOM 832 C C . ASP A 1 103 ? 19.003 -16.650 -12.265 1.00 47.50 103 ASP A C 1
ATOM 834 O O . ASP A 1 103 ? 20.198 -16.390 -12.330 1.00 47.50 103 ASP A O 1
ATOM 838 N N . ALA A 1 104 ? 18.578 -17.791 -11.710 1.00 44.25 104 ALA A N 1
ATOM 839 C CA . ALA A 1 104 ? 19.447 -18.867 -11.223 1.00 44.25 104 ALA A CA 1
ATOM 840 C C . ALA A 1 104 ? 19.004 -20.257 -11.726 1.00 44.25 104 ALA A C 1
ATOM 842 O O . ALA A 1 104 ? 19.365 -21.276 -11.144 1.00 44.25 104 ALA A O 1
ATOM 843 N N . ALA A 1 105 ? 18.204 -20.313 -12.799 1.00 38.66 105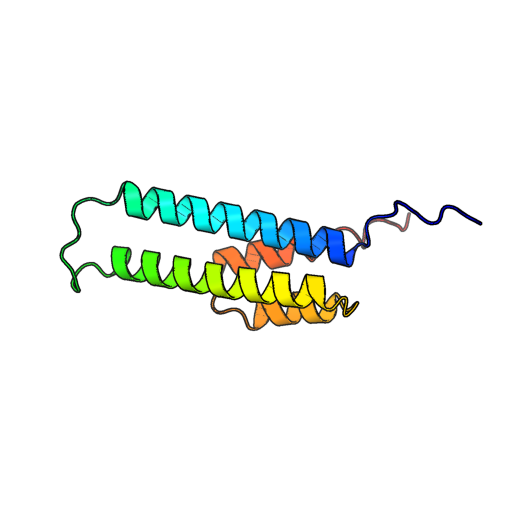 ALA A N 1
ATOM 844 C CA . ALA A 1 105 ? 17.714 -21.563 -13.394 1.00 38.66 105 ALA A CA 1
ATOM 845 C C . ALA A 1 105 ? 18.003 -21.684 -14.904 1.00 38.66 105 ALA A C 1
ATOM 847 O O . ALA A 1 105 ? 17.318 -22.429 -15.599 1.00 38.66 105 ALA A O 1
ATOM 848 N N . ALA A 1 106 ? 19.025 -20.988 -15.413 1.00 42.00 106 ALA A N 1
ATOM 849 C CA . ALA A 1 106 ? 19.507 -21.131 -16.788 1.00 42.00 106 ALA A CA 1
ATOM 850 C C . ALA A 1 106 ? 21.006 -21.481 -16.808 1.00 42.00 106 ALA A C 1
ATOM 852 O O . ALA A 1 106 ? 21.852 -20.689 -17.205 1.00 42.00 106 ALA A O 1
ATOM 853 N N . SER A 1 107 ? 21.349 -22.671 -16.317 1.00 44.38 107 SER A N 1
ATOM 854 C CA . SER A 1 107 ? 22.589 -23.376 -16.674 1.00 44.38 107 SER A CA 1
ATOM 855 C C . SER A 1 107 ? 22.413 -24.859 -16.353 1.00 44.38 107 SER A C 1
ATOM 857 O O . SER A 1 107 ? 22.657 -25.310 -15.234 1.00 44.38 107 SER A O 1
ATOM 859 N N . ARG A 1 108 ? 21.917 -25.599 -17.342 1.00 43.09 108 ARG A N 1
ATOM 860 C CA . ARG A 1 108 ? 22.130 -27.035 -17.513 1.00 43.09 108 ARG A CA 1
ATOM 861 C C . ARG A 1 108 ? 22.553 -27.270 -18.949 1.00 43.09 108 ARG A C 1
ATOM 863 O O . ARG A 1 108 ? 22.012 -26.549 -19.816 1.00 43.09 108 ARG A O 1
#

Nearest PDB structures (foldseek):
  5bwe-assembly1_A  TM=6.014E-01  e=1.077E+00  Thauera aromatica
  5m30-assembly1_C  TM=7.252E-01  e=7.047E+00  Escherichia coli

pLDDT: mean 72.31, std 13.97, range [36.94, 89.12]

Radius of gyration: 17.38 Å; Cα contacts (8 Å, |Δi|>4): 49; chains: 1; bounding box: 39×35×62 Å

Sequence (108 aa):
MTPNDMQPDPVKSRLQRIRSRLEDERDRICAEIRRYPTPIPRCDAQFNHLIEQRDSIVRELQHIEDMAASAADDARIIDAIIEQSSLDDAVKRELRQITRGPDAAASR

Solvent-accessible su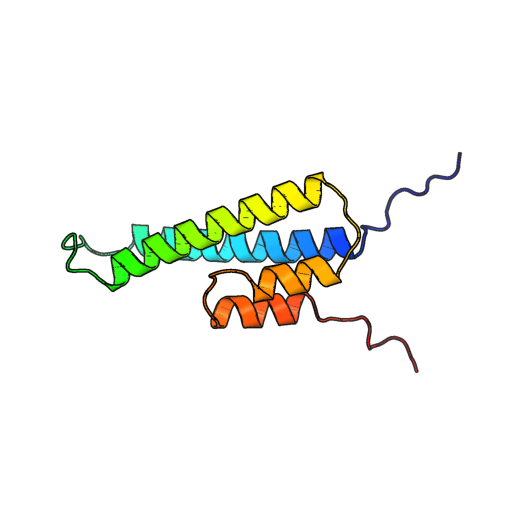rface area (backbone atoms only — not comparable to full-atom values): 6686 Å² total; per-residue (Å²): 138,79,84,89,72,87,74,79,51,69,59,59,55,45,50,52,52,52,47,53,51,48,52,52,50,41,51,50,46,53,52,48,63,71,69,49,69,90,73,56,84,95,74,36,63,66,62,51,48,49,52,52,51,44,53,47,46,54,51,52,49,51,54,51,50,57,45,68,73,62,68,72,89,46,71,67,52,55,55,48,47,56,70,69,46,88,63,54,72,71,58,41,53,53,49,52,56,60,70,69,58,84,91,82,80,87,85,130